Protein AF-A0AAE9F0Q2-F1 (afdb_monomer_lite)

Sequence (161 aa):
MLSVFVLLLAGFAHGASVNAKLAKCGYFNIRNDIQCGQDIINFSLKGVSIFWKNPAEIQKFQQACDNLQSCYASLACRDEDWHINQVTQNIQAYCNSMVYLTTDFSGCMQKLNSRNSQCWMNYVPVNGDFCSNVFGYNYCVRSEIIGVCGQQEWIGFRDVS

Secondary structure (DSSP, 8-state):
--SSSSTTGGGHHHHHHHHHHHHHH-S--HHHHHHHHHHHHHHHHHHHH--TT-HHHHHHHHHHHHHHHHHHHHHTT-TT-HHHHHHHHHHHHHHHHHHHHHTTTHHHHHHHHHHT-HHHHH-----SS-GGGTTSGGGHHHHHHHHHT-HHHHHHHHHH-

Organism: Caenorhabditis briggsae (NCBI:txid6238)

Radius of gyration: 23.09 Å; chains: 1; bounding box: 46×46×70 Å

InterPro domains:
  IPR002542 T20D4.11-like domain [PF01579] (31-159)
  IPR016638 Uncharacterised protein family UPF0376 [PIRSF015697] (4-159)

Foldseek 3Di:
DPPPVVVVVVVVVVVVVVVVLCVQQPPDDVVLQVVLVVLLVVLVVLVVVAPLLDLVSLVVSLVSLVVSVVSVSNCVSVVVPPVSVVSVVVSNLLSVLSVCCNPVLVVLSVQLVVVVDPFSVVDDQDDDDCPPQNCHDPNVNLVSSCVRPRDVSSVSNVVSD

Structure (mmCIF, N/CA/C/O backbone):
data_AF-A0AAE9F0Q2-F1
#
_entry.id   AF-A0AAE9F0Q2-F1
#
loop_
_atom_site.group_PDB
_atom_site.id
_atom_site.type_symbol
_atom_site.label_atom_id
_atom_site.label_alt_id
_atom_site.label_comp_id
_atom_site.label_asym_id
_atom_site.label_entity_id
_atom_site.label_seq_id
_atom_site.pdbx_PDB_ins_code
_atom_site.Cartn_x
_atom_site.Cartn_y
_atom_site.Cartn_z
_atom_site.occupancy
_atom_site.B_iso_or_equiv
_atom_site.auth_seq_id
_atom_site.auth_comp_id
_atom_site.auth_asym_id
_atom_site.auth_atom_id
_atom_site.pdbx_PDB_model_num
ATOM 1 N N . MET A 1 1 ? 29.988 -34.650 -49.694 1.00 42.59 1 MET A N 1
ATOM 2 C CA . MET A 1 1 ? 29.730 -33.198 -49.579 1.00 42.59 1 MET A CA 1
ATOM 3 C C . MET A 1 1 ? 28.284 -32.962 -49.140 1.00 42.59 1 MET A C 1
ATOM 5 O O . MET A 1 1 ? 27.447 -32.685 -49.980 1.00 42.59 1 MET A O 1
ATOM 9 N N . LEU A 1 2 ? 27.961 -33.144 -47.853 1.00 37.34 2 LEU A N 1
ATOM 10 C CA . LEU A 1 2 ? 26.600 -32.902 -47.326 1.00 37.34 2 LEU A CA 1
ATOM 11 C C . LEU A 1 2 ? 26.577 -32.496 -45.834 1.00 37.34 2 LEU A C 1
ATOM 13 O O . LEU A 1 2 ? 25.516 -32.455 -45.228 1.00 37.34 2 LEU A O 1
ATOM 17 N N . SER A 1 3 ? 27.728 -32.153 -45.239 1.00 46.28 3 SER A N 1
ATOM 18 C CA . SER A 1 3 ? 27.839 -31.872 -43.792 1.00 46.28 3 SER A CA 1
ATOM 19 C C . SER A 1 3 ? 28.112 -30.407 -43.437 1.00 46.28 3 SER A C 1
ATOM 21 O O . SER A 1 3 ? 28.246 -30.091 -42.263 1.00 46.28 3 SER A O 1
ATOM 23 N N . VAL A 1 4 ? 28.177 -29.497 -44.417 1.00 43.25 4 VAL A N 1
ATOM 24 C CA . VAL A 1 4 ? 28.469 -28.067 -44.162 1.00 43.25 4 VAL A CA 1
ATOM 25 C C . VAL A 1 4 ? 27.196 -27.206 -44.118 1.00 43.25 4 VAL A C 1
ATOM 27 O O . VAL A 1 4 ? 27.189 -26.149 -43.499 1.00 43.25 4 VAL A O 1
ATOM 30 N N . PHE A 1 5 ? 26.075 -27.675 -44.677 1.00 41.78 5 PHE A N 1
ATOM 31 C CA . PHE A 1 5 ? 24.824 -26.901 -44.716 1.00 41.78 5 PHE A CA 1
ATOM 32 C C . PHE A 1 5 ? 23.982 -26.969 -43.431 1.00 41.78 5 PHE A C 1
ATOM 34 O O . PHE A 1 5 ? 23.130 -26.111 -43.223 1.00 41.78 5 PHE A O 1
ATOM 41 N N . VAL A 1 6 ? 24.228 -27.935 -42.538 1.00 44.41 6 VAL A N 1
ATOM 42 C CA . VAL A 1 6 ? 23.425 -28.104 -41.309 1.00 44.41 6 VAL A CA 1
ATOM 43 C C . VAL A 1 6 ? 23.826 -27.106 -40.209 1.00 44.41 6 VAL A C 1
ATOM 45 O O . VAL A 1 6 ? 22.991 -26.708 -39.403 1.00 44.41 6 VAL A O 1
ATOM 48 N N . LEU A 1 7 ? 25.069 -26.612 -40.211 1.00 40.53 7 LEU A N 1
ATOM 49 C CA . LEU A 1 7 ? 25.566 -25.675 -39.190 1.00 40.53 7 LEU A CA 1
ATOM 50 C C . LEU A 1 7 ? 25.140 -24.213 -39.414 1.00 40.53 7 LEU A C 1
ATOM 52 O O . LEU A 1 7 ? 25.217 -23.410 -38.489 1.00 40.53 7 LEU A O 1
ATOM 56 N N . LEU A 1 8 ? 24.636 -23.864 -40.601 1.00 37.44 8 LEU A N 1
ATOM 57 C CA . LEU A 1 8 ? 24.146 -22.511 -40.896 1.00 37.44 8 LEU A CA 1
ATOM 58 C C . LEU A 1 8 ? 22.734 -22.246 -40.351 1.00 37.44 8 LEU A C 1
ATOM 60 O O . LEU A 1 8 ? 22.358 -21.090 -40.180 1.00 37.44 8 LEU A O 1
ATOM 64 N N . LEU A 1 9 ? 21.960 -23.283 -40.019 1.00 45.38 9 LEU A N 1
ATOM 65 C CA . LEU A 1 9 ? 20.582 -23.114 -39.543 1.00 45.38 9 LEU A CA 1
ATOM 66 C C . LEU A 1 9 ? 20.476 -22.785 -38.043 1.00 45.38 9 LEU A C 1
ATOM 68 O O . LEU A 1 9 ? 19.448 -22.276 -37.606 1.00 45.38 9 LEU A O 1
ATOM 72 N N . ALA A 1 10 ? 21.544 -22.978 -37.261 1.00 43.88 10 ALA A N 1
ATOM 73 C CA . ALA A 1 10 ? 21.561 -22.635 -35.834 1.00 43.88 10 ALA A CA 1
ATOM 74 C C . ALA A 1 10 ? 21.729 -21.121 -35.561 1.00 43.88 10 ALA A C 1
ATOM 76 O O . ALA A 1 10 ? 21.455 -20.656 -34.453 1.00 43.88 10 ALA A O 1
ATOM 77 N N . GLY A 1 11 ? 22.141 -20.334 -36.565 1.00 45.28 11 GLY A N 1
ATOM 78 C CA . GLY A 1 11 ? 22.326 -18.881 -36.443 1.00 45.28 11 GLY A CA 1
ATOM 79 C C . GLY A 1 11 ? 21.038 -18.053 -36.566 1.00 45.28 11 GLY A C 1
ATOM 80 O O . GLY A 1 11 ? 20.991 -16.916 -36.103 1.00 45.28 11 GLY A O 1
ATOM 81 N N . PHE A 1 12 ? 19.971 -18.608 -37.149 1.00 45.88 12 PHE A N 1
ATOM 82 C CA . PHE A 1 12 ? 18.749 -17.846 -37.447 1.00 45.88 12 PHE A CA 1
ATOM 83 C C . PHE A 1 12 ? 17.776 -17.733 -36.270 1.00 45.88 12 PHE A C 1
ATOM 85 O O . PHE A 1 12 ? 17.003 -16.778 -36.213 1.00 45.88 12 PHE A O 1
ATOM 92 N N . ALA A 1 13 ? 17.844 -18.648 -35.299 1.00 46.12 13 ALA A N 1
ATOM 93 C CA . ALA A 1 13 ? 16.989 -18.581 -34.113 1.00 46.12 13 ALA A CA 1
ATOM 94 C C . ALA A 1 13 ? 17.303 -17.347 -33.241 1.00 46.12 13 ALA A C 1
ATOM 96 O O . ALA A 1 13 ? 16.389 -16.712 -32.723 1.00 46.12 13 ALA A O 1
ATOM 97 N N . HIS A 1 14 ? 18.581 -16.958 -33.149 1.00 47.31 14 HIS A N 1
ATOM 98 C CA . HIS A 1 14 ? 19.020 -15.771 -32.402 1.00 47.31 14 HIS A CA 1
ATOM 99 C C . HIS A 1 14 ? 18.784 -14.458 -33.169 1.00 47.31 14 HIS A C 1
ATOM 101 O O . HIS A 1 14 ? 18.543 -13.422 -32.560 1.00 47.31 14 HIS A O 1
ATOM 107 N N . GLY A 1 15 ? 18.820 -14.478 -34.507 1.00 49.00 15 GLY A N 1
ATOM 108 C CA . GLY A 1 15 ? 18.540 -13.290 -35.323 1.00 49.00 15 GLY A CA 1
ATOM 109 C C . GLY A 1 15 ? 17.059 -12.894 -35.328 1.00 49.00 15 GLY A C 1
ATOM 110 O O . GLY A 1 15 ? 16.733 -11.708 -35.293 1.00 49.00 15 GLY A O 1
ATOM 111 N N . ALA A 1 16 ? 16.153 -13.876 -35.327 1.00 54.38 16 ALA A N 1
ATOM 112 C CA . ALA A 1 16 ? 14.710 -13.634 -35.316 1.00 54.38 16 ALA A CA 1
ATOM 113 C C . ALA A 1 16 ? 14.213 -13.054 -33.978 1.00 54.38 16 ALA A C 1
ATOM 115 O O . ALA A 1 16 ? 13.384 -12.142 -33.976 1.00 54.38 16 ALA A O 1
ATOM 116 N N . SER A 1 17 ? 14.744 -13.534 -32.847 1.00 59.03 17 SER A N 1
ATOM 117 C CA . SER A 1 17 ? 14.375 -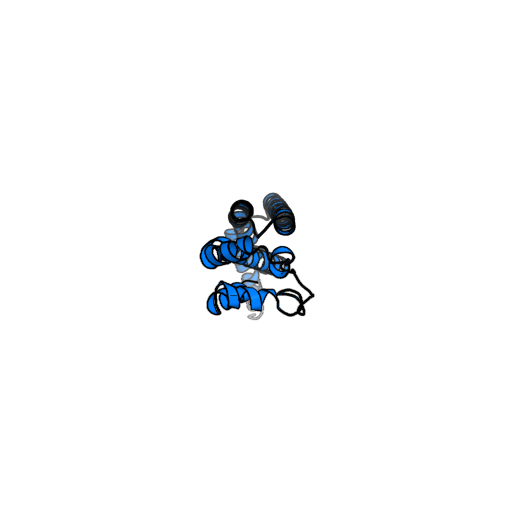13.041 -31.512 1.00 59.03 17 SER A CA 1
ATOM 118 C C . SER A 1 17 ? 14.864 -11.611 -31.262 1.00 59.03 17 SER A C 1
ATOM 120 O O . SER A 1 17 ? 14.111 -10.784 -30.744 1.00 59.03 17 SER A O 1
ATOM 122 N N . VAL A 1 18 ? 16.081 -11.279 -31.704 1.00 60.47 18 VAL A N 1
ATOM 123 C CA . VAL A 1 18 ? 16.632 -9.917 -31.620 1.00 60.47 18 VAL A CA 1
ATOM 124 C C . VAL A 1 18 ? 15.830 -8.939 -32.484 1.00 60.47 18 VAL A C 1
ATOM 126 O O . VAL A 1 18 ? 15.491 -7.856 -32.010 1.00 60.47 18 VAL A O 1
ATOM 129 N N . ASN A 1 19 ? 15.447 -9.321 -33.709 1.00 61.25 19 ASN A N 1
ATOM 130 C CA . ASN A 1 19 ? 14.619 -8.475 -34.578 1.00 61.25 19 ASN A CA 1
ATOM 131 C C . ASN A 1 19 ? 13.208 -8.243 -34.020 1.00 61.25 19 ASN A C 1
ATOM 133 O O . ASN A 1 19 ? 12.687 -7.137 -34.137 1.00 61.25 19 ASN A O 1
ATOM 137 N N . ALA A 1 20 ? 12.593 -9.246 -33.386 1.00 66.88 20 ALA A N 1
ATOM 138 C CA . ALA A 1 20 ? 11.281 -9.094 -32.757 1.00 66.88 20 ALA A CA 1
ATOM 139 C C . ALA A 1 20 ? 11.330 -8.167 -31.528 1.00 66.88 20 ALA A C 1
ATOM 141 O O . ALA A 1 20 ? 10.465 -7.302 -31.373 1.00 66.88 20 ALA A O 1
ATOM 142 N N . LYS A 1 21 ? 12.364 -8.296 -30.682 1.00 65.81 21 LYS A N 1
ATOM 143 C CA . LYS A 1 21 ? 12.568 -7.415 -29.519 1.00 65.81 21 LYS A CA 1
ATOM 144 C C . LYS A 1 21 ? 12.876 -5.986 -29.968 1.00 65.81 21 LYS A C 1
ATOM 146 O O . LYS A 1 21 ? 12.265 -5.060 -29.456 1.00 65.81 21 LYS A O 1
ATOM 151 N N . LEU A 1 22 ? 13.721 -5.796 -30.985 1.00 65.38 22 LEU A N 1
ATOM 152 C CA . LEU A 1 22 ? 14.005 -4.479 -31.569 1.00 65.38 22 LEU A CA 1
ATOM 153 C C . LEU A 1 22 ? 12.762 -3.842 -32.218 1.00 65.38 22 LEU A C 1
ATOM 155 O O . LEU A 1 22 ? 12.535 -2.648 -32.049 1.00 65.38 22 LEU A O 1
ATOM 159 N N . ALA A 1 23 ? 11.929 -4.623 -32.911 1.00 68.62 23 ALA A N 1
ATOM 160 C CA . ALA A 1 23 ? 10.683 -4.135 -33.505 1.00 68.62 23 ALA A CA 1
ATOM 161 C C . ALA A 1 23 ? 9.641 -3.718 -32.451 1.00 68.62 23 ALA A C 1
ATOM 163 O O . ALA A 1 23 ? 8.918 -2.748 -32.660 1.00 68.62 23 ALA A O 1
ATOM 164 N N . LYS A 1 24 ? 9.576 -4.426 -31.313 1.00 66.50 24 LYS A N 1
ATOM 165 C CA . LYS A 1 24 ? 8.667 -4.112 -30.197 1.00 66.50 24 LYS A CA 1
ATOM 166 C C . LYS A 1 24 ? 9.182 -2.967 -29.316 1.00 66.50 24 LYS A C 1
ATOM 168 O O . LYS A 1 24 ? 8.389 -2.171 -28.829 1.00 66.50 24 LYS A O 1
ATOM 173 N N . CYS A 1 25 ? 10.493 -2.901 -29.101 1.00 69.69 25 CYS A N 1
ATOM 174 C CA . CYS A 1 25 ? 11.112 -2.069 -28.067 1.00 69.69 25 CYS A CA 1
ATOM 175 C C . CYS A 1 25 ? 11.887 -0.867 -28.603 1.00 69.69 25 CYS A C 1
ATOM 177 O O . CYS A 1 25 ? 12.289 -0.003 -27.825 1.00 69.69 25 CYS A O 1
ATOM 179 N N . GLY A 1 26 ? 12.108 -0.803 -29.917 1.00 65.81 26 GLY A N 1
ATOM 180 C CA . GLY A 1 26 ? 12.990 0.181 -30.526 1.00 65.81 26 GLY A CA 1
ATOM 181 C C . GLY A 1 26 ? 14.437 0.048 -30.044 1.00 65.81 26 GLY A C 1
ATOM 182 O O . GLY A 1 26 ? 14.821 -0.890 -29.340 1.00 65.81 26 GLY A O 1
ATOM 183 N N . TYR A 1 27 ? 15.267 1.011 -30.438 1.00 64.19 27 TYR A N 1
ATOM 184 C CA . TYR A 1 27 ? 16.598 1.145 -29.857 1.00 64.19 27 TYR A CA 1
ATOM 185 C C . TYR A 1 27 ? 16.492 1.531 -28.381 1.00 64.19 27 TYR A C 1
ATOM 187 O O . TYR A 1 27 ? 15.617 2.306 -27.996 1.00 64.19 27 TYR A O 1
ATOM 195 N N . PHE A 1 28 ? 17.422 1.014 -27.573 1.00 62.16 28 PHE A N 1
ATOM 196 C CA . PHE A 1 28 ? 17.568 1.363 -26.161 1.00 62.16 28 PHE A CA 1
ATOM 197 C C . PHE A 1 28 ? 17.507 2.887 -25.971 1.00 62.16 28 PHE A C 1
ATOM 199 O O . PHE A 1 28 ? 18.384 3.615 -26.440 1.00 62.16 28 PHE A O 1
ATOM 206 N N . ASN A 1 29 ? 16.466 3.370 -25.291 1.00 66.62 29 ASN A N 1
ATOM 207 C CA . ASN A 1 29 ? 16.280 4.788 -25.015 1.00 66.62 29 ASN A CA 1
ATOM 208 C C . ASN A 1 29 ? 16.639 5.076 -23.557 1.00 66.62 29 ASN A C 1
ATOM 210 O O . ASN A 1 29 ? 15.786 5.065 -22.672 1.00 66.62 29 ASN A O 1
ATOM 214 N N . ILE A 1 30 ? 17.917 5.384 -23.330 1.00 71.31 30 ILE A N 1
ATOM 215 C CA . ILE A 1 30 ? 18.457 5.653 -21.992 1.00 71.31 30 ILE A CA 1
ATOM 216 C C . ILE A 1 30 ? 17.717 6.781 -21.256 1.00 71.31 30 ILE A C 1
ATOM 218 O O . ILE A 1 30 ? 17.660 6.783 -20.032 1.00 71.31 30 ILE A O 1
ATOM 222 N N . ARG A 1 31 ? 17.125 7.739 -21.986 1.00 76.88 31 ARG A N 1
ATOM 223 C CA . ARG A 1 31 ? 16.400 8.869 -21.391 1.00 76.88 31 ARG A CA 1
ATOM 224 C C . ARG A 1 31 ? 15.104 8.410 -20.724 1.00 76.88 31 ARG A C 1
ATOM 226 O O . ARG A 1 31 ? 14.824 8.849 -19.614 1.00 76.88 31 ARG A O 1
ATOM 233 N N . ASN A 1 32 ? 14.337 7.542 -21.382 1.00 76.62 32 ASN A N 1
ATOM 234 C CA . ASN A 1 32 ? 13.073 7.041 -20.837 1.00 76.62 32 ASN A CA 1
ATOM 235 C C . ASN A 1 32 ? 13.314 6.151 -19.612 1.00 76.62 32 ASN A C 1
ATOM 237 O O . ASN A 1 32 ? 12.576 6.248 -18.636 1.00 76.62 32 ASN A O 1
ATOM 241 N N . ASP A 1 33 ? 14.375 5.343 -19.638 1.00 75.62 33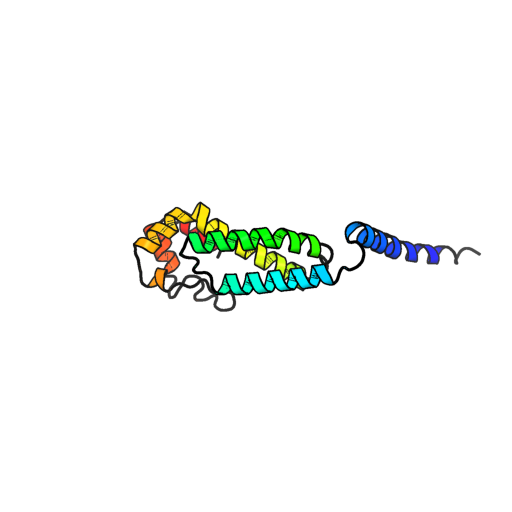 ASP A N 1
ATOM 242 C CA . ASP A 1 33 ? 14.764 4.496 -18.508 1.00 75.62 33 ASP A CA 1
ATOM 243 C C . ASP A 1 33 ? 15.194 5.335 -17.294 1.00 75.62 33 ASP A C 1
ATOM 245 O O . ASP A 1 33 ? 14.764 5.066 -16.173 1.00 75.62 33 ASP A O 1
ATOM 249 N N . ILE A 1 34 ? 15.988 6.395 -17.509 1.00 82.25 34 ILE A N 1
ATOM 250 C CA . ILE A 1 34 ? 16.380 7.331 -16.442 1.00 82.25 34 ILE A CA 1
ATOM 251 C C . ILE A 1 34 ? 15.151 8.036 -15.857 1.00 82.25 34 ILE A C 1
ATOM 253 O O . ILE A 1 34 ? 15.025 8.111 -14.635 1.00 82.25 34 ILE A O 1
ATOM 257 N N . GLN A 1 35 ? 14.243 8.527 -16.706 1.00 85.06 35 GLN A N 1
ATOM 258 C CA . GLN A 1 35 ? 13.022 9.196 -16.251 1.00 85.06 35 GLN A CA 1
ATOM 259 C C . GLN A 1 35 ? 12.149 8.250 -15.418 1.00 85.06 35 GLN A C 1
ATOM 261 O O . GLN A 1 35 ? 11.734 8.600 -14.319 1.00 85.06 35 GLN A O 1
ATOM 266 N N . CYS A 1 36 ? 11.945 7.022 -15.890 1.00 85.38 36 CYS A N 1
ATOM 267 C CA . CYS A 1 36 ? 11.177 6.003 -15.180 1.00 85.38 36 CYS A CA 1
ATOM 268 C C . CYS A 1 36 ? 11.819 5.640 -13.828 1.00 85.38 36 CYS A C 1
ATOM 270 O O . CYS A 1 36 ? 11.127 5.554 -12.814 1.00 85.38 36 CYS A O 1
ATOM 272 N N . GLY A 1 37 ? 13.152 5.537 -13.765 1.00 84.88 37 GLY A N 1
ATOM 273 C CA . GLY A 1 37 ? 13.871 5.385 -12.498 1.00 84.88 37 GLY A CA 1
ATOM 274 C C . GLY A 1 37 ? 13.632 6.550 -11.529 1.00 84.88 37 GLY A C 1
ATOM 275 O O . GLY A 1 37 ? 13.378 6.328 -10.345 1.00 84.88 37 GLY A O 1
ATOM 276 N N . GLN A 1 38 ? 13.656 7.793 -12.019 1.00 88.50 38 GLN A N 1
ATOM 277 C CA . GLN A 1 38 ? 13.338 8.976 -11.210 1.00 88.50 38 GLN A CA 1
ATOM 278 C C . GLN A 1 38 ? 11.885 8.971 -10.722 1.00 88.50 38 GLN A C 1
ATOM 280 O O . GLN A 1 38 ? 11.635 9.286 -9.558 1.00 88.50 38 GLN A O 1
ATOM 285 N N . ASP A 1 39 ? 10.936 8.579 -11.569 1.00 88.75 39 ASP A N 1
ATOM 286 C CA . ASP A 1 39 ? 9.519 8.506 -11.213 1.00 88.75 39 ASP A CA 1
ATOM 287 C C . ASP A 1 39 ? 9.270 7.446 -10.132 1.00 88.75 39 ASP A C 1
ATOM 289 O O . ASP A 1 39 ? 8.556 7.718 -9.165 1.00 88.75 39 ASP A O 1
ATOM 293 N N . ILE A 1 40 ? 9.931 6.286 -10.219 1.00 87.62 40 ILE A N 1
ATOM 294 C CA . ILE A 1 40 ? 9.894 5.239 -9.184 1.00 87.62 40 ILE A CA 1
ATOM 295 C C . ILE A 1 40 ? 10.489 5.737 -7.859 1.00 87.62 40 ILE A C 1
ATOM 297 O O . ILE A 1 40 ? 9.927 5.476 -6.791 1.00 87.62 40 ILE A O 1
ATOM 301 N N . ILE A 1 41 ? 11.603 6.475 -7.895 1.00 88.50 41 ILE A N 1
ATOM 302 C CA . ILE A 1 41 ? 12.203 7.063 -6.686 1.00 88.50 41 ILE A CA 1
ATOM 303 C C . ILE A 1 41 ? 11.239 8.075 -6.059 1.00 88.50 41 ILE A C 1
ATOM 305 O O . ILE A 1 41 ? 10.951 7.998 -4.864 1.00 88.50 41 ILE A O 1
ATOM 309 N N . ASN A 1 42 ? 10.689 8.988 -6.861 1.00 89.31 42 ASN A N 1
ATOM 310 C CA . ASN A 1 42 ? 9.729 9.993 -6.407 1.00 89.31 42 ASN A CA 1
ATOM 311 C C . ASN A 1 42 ? 8.469 9.351 -5.816 1.00 89.31 42 ASN A C 1
ATOM 313 O O . ASN A 1 42 ? 7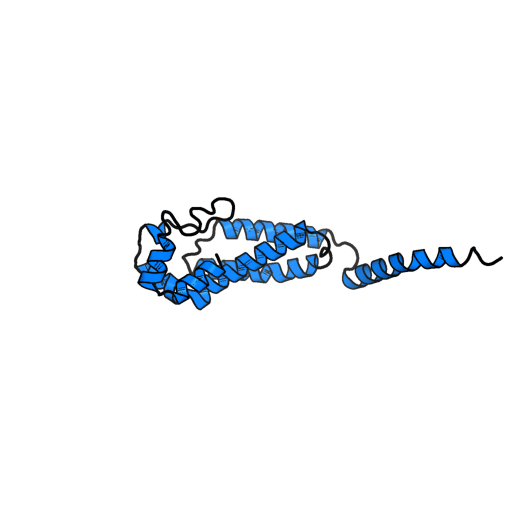.966 9.792 -4.782 1.00 89.31 42 ASN A O 1
ATOM 317 N N . PHE A 1 43 ? 7.973 8.294 -6.454 1.00 88.88 43 PHE A N 1
ATOM 318 C CA . PHE A 1 43 ? 6.870 7.490 -5.953 1.00 88.88 43 PHE A CA 1
ATOM 319 C C . PHE A 1 43 ? 7.196 6.860 -4.598 1.00 88.88 43 PHE A C 1
ATOM 321 O O . PHE A 1 43 ? 6.412 6.983 -3.660 1.00 88.88 43 PHE A O 1
ATOM 328 N N . SER A 1 44 ? 8.371 6.243 -4.470 1.00 86.19 44 SER A N 1
ATOM 329 C CA . SER A 1 44 ? 8.803 5.588 -3.233 1.00 86.19 44 SER A CA 1
ATOM 330 C C . SER A 1 44 ? 8.909 6.591 -2.080 1.00 86.19 44 SER A C 1
ATOM 332 O O . SER A 1 44 ? 8.429 6.324 -0.981 1.00 86.19 44 SER A O 1
ATOM 334 N N . LEU A 1 45 ? 9.448 7.788 -2.344 1.00 86.75 45 LEU A N 1
ATOM 335 C CA . LEU A 1 45 ? 9.506 8.887 -1.372 1.00 86.75 45 LEU A CA 1
ATOM 336 C C . LEU A 1 45 ? 8.110 9.373 -0.944 1.00 86.75 45 LEU A C 1
ATOM 338 O O . LEU A 1 45 ? 7.886 9.662 0.234 1.00 86.75 45 LEU A O 1
ATOM 342 N N . LYS A 1 46 ? 7.148 9.436 -1.873 1.00 85.25 46 LYS A N 1
ATOM 343 C CA . LYS A 1 46 ? 5.743 9.722 -1.540 1.00 85.25 46 LYS A CA 1
ATOM 344 C C . LYS A 1 46 ? 5.110 8.598 -0.716 1.00 85.25 46 LYS A C 1
ATOM 346 O O . LYS A 1 46 ? 4.415 8.888 0.248 1.00 85.25 46 LYS A O 1
ATOM 351 N N . GLY A 1 47 ? 5.381 7.336 -1.048 1.00 82.69 47 GLY A N 1
ATOM 352 C CA . GLY A 1 47 ? 4.841 6.173 -0.338 1.00 82.69 47 GLY A CA 1
ATOM 353 C C . GLY A 1 47 ? 5.287 6.097 1.123 1.00 82.69 47 GLY A C 1
ATOM 354 O O . GLY A 1 47 ? 4.484 5.797 1.997 1.00 82.69 47 GLY A O 1
ATOM 355 N N . VAL A 1 48 ? 6.539 6.448 1.434 1.00 78.25 48 VAL A N 1
ATOM 356 C CA . VAL A 1 48 ? 7.018 6.459 2.833 1.00 78.25 48 VAL A CA 1
ATOM 357 C C . VAL A 1 48 ? 6.509 7.652 3.648 1.00 78.25 48 VAL A C 1
ATOM 359 O O . VAL A 1 48 ? 6.522 7.602 4.875 1.00 78.25 48 VAL A O 1
ATOM 362 N N . SER A 1 49 ? 6.080 8.731 2.988 1.00 78.69 49 SER A N 1
ATOM 363 C CA . SER A 1 49 ? 5.618 9.965 3.642 1.00 78.69 49 SER A CA 1
ATOM 364 C C . SER A 1 49 ? 4.097 10.095 3.695 1.00 78.69 49 SER A C 1
ATOM 366 O O . SER A 1 49 ? 3.579 11.005 4.346 1.00 78.69 49 SER A O 1
ATOM 368 N N . ILE A 1 50 ? 3.369 9.194 3.036 1.00 82.38 50 ILE A N 1
ATOM 369 C CA . ILE A 1 50 ? 1.921 9.277 2.947 1.00 82.38 50 ILE A CA 1
ATOM 370 C C . ILE A 1 50 ? 1.255 9.000 4.293 1.00 82.38 50 ILE A C 1
ATOM 372 O O . ILE A 1 50 ? 1.472 7.976 4.945 1.00 82.38 50 ILE A O 1
ATOM 376 N N . PHE A 1 51 ? 0.340 9.885 4.679 1.00 84.12 51 PHE A N 1
ATOM 377 C CA . PHE A 1 51 ? -0.575 9.596 5.770 1.00 84.12 51 PHE A CA 1
ATOM 378 C C . PHE A 1 51 ? -1.760 8.776 5.244 1.00 84.12 51 PHE A C 1
ATOM 380 O O . PHE A 1 51 ? -2.826 9.310 4.945 1.00 84.12 51 PHE A O 1
ATOM 387 N N . TRP A 1 52 ? -1.569 7.458 5.142 1.00 82.94 52 TRP A N 1
ATOM 388 C CA . TRP A 1 52 ? -2.537 6.495 4.588 1.00 82.94 52 TRP A CA 1
ATOM 389 C C . TRP A 1 52 ? -3.876 6.405 5.347 1.00 82.94 52 TRP A C 1
ATOM 391 O O . TRP A 1 52 ? -4.785 5.701 4.935 1.00 82.94 52 TRP A O 1
ATOM 401 N N . LYS A 1 53 ? -4.042 7.113 6.467 1.00 86.62 53 LYS A N 1
ATOM 402 C CA . LYS A 1 53 ? -5.341 7.231 7.148 1.00 86.62 53 LYS A CA 1
ATOM 403 C C . LYS A 1 53 ? -6.141 8.454 6.710 1.00 86.62 53 LYS A C 1
ATOM 405 O O . LYS A 1 53 ? -7.288 8.605 7.125 1.00 86.62 53 LYS A O 1
ATOM 410 N N . ASN A 1 54 ? -5.564 9.330 5.887 1.00 85.56 54 ASN A N 1
ATOM 411 C CA . ASN A 1 54 ? -6.243 10.481 5.306 1.00 85.56 54 ASN A CA 1
ATOM 412 C C . ASN A 1 54 ? -6.595 10.203 3.835 1.00 85.56 54 ASN A C 1
ATOM 414 O O . ASN A 1 54 ? -5.694 10.145 2.994 1.00 85.56 54 ASN A O 1
ATOM 418 N N . PRO A 1 55 ? -7.894 10.104 3.498 1.00 80.88 55 PRO A N 1
ATOM 419 C CA . PRO A 1 55 ? -8.341 9.850 2.131 1.00 80.88 55 PRO A CA 1
ATOM 420 C C . PRO A 1 55 ? -7.798 10.845 1.095 1.00 80.88 55 PRO A C 1
ATOM 422 O O . PRO A 1 55 ? -7.489 10.446 -0.023 1.00 80.88 55 PRO A O 1
ATOM 425 N N . ALA A 1 56 ? -7.631 12.122 1.457 1.00 84.31 56 ALA A N 1
ATOM 426 C CA . ALA A 1 56 ? -7.124 13.141 0.537 1.00 84.31 56 ALA A CA 1
ATOM 427 C C . ALA A 1 56 ? -5.639 12.936 0.188 1.00 84.31 56 ALA A C 1
ATOM 429 O O . ALA A 1 56 ? -5.223 13.214 -0.935 1.00 84.31 56 ALA A O 1
ATOM 430 N N . GLU A 1 57 ? -4.836 12.433 1.130 1.00 86.56 57 GLU A N 1
ATOM 431 C CA . GLU A 1 57 ? -3.432 12.094 0.871 1.00 86.56 57 GLU A CA 1
ATOM 432 C C . GLU A 1 57 ? -3.323 10.828 0.013 1.00 86.56 57 GLU A C 1
ATOM 434 O O . GLU A 1 57 ? -2.539 10.798 -0.935 1.00 86.56 57 GLU A O 1
ATOM 439 N N . ILE A 1 58 ? -4.174 9.824 0.257 1.00 81.75 58 ILE A N 1
ATOM 440 C CA . ILE A 1 58 ? -4.209 8.616 -0.580 1.00 81.75 58 ILE A CA 1
ATOM 441 C C . ILE A 1 58 ? -4.684 8.910 -2.001 1.00 81.75 58 ILE A C 1
ATOM 443 O O . ILE A 1 58 ? -4.110 8.385 -2.951 1.00 81.75 58 ILE A O 1
ATOM 447 N N . GLN A 1 59 ? -5.644 9.812 -2.189 1.00 82.25 59 GLN A N 1
ATOM 448 C CA . GLN A 1 59 ? -6.067 10.217 -3.529 1.00 82.25 59 GLN A CA 1
ATOM 449 C C . GLN A 1 59 ? -4.916 10.844 -4.341 1.00 82.25 59 GLN A C 1
ATOM 451 O O . GLN A 1 59 ? -4.759 10.556 -5.527 1.00 82.25 59 GLN A O 1
ATOM 456 N N . LYS A 1 60 ? -4.065 11.670 -3.713 1.00 82.25 60 LYS A N 1
ATOM 457 C CA . LYS A 1 60 ? -2.858 12.217 -4.369 1.00 82.25 60 LYS A CA 1
ATOM 458 C C . LYS A 1 60 ? -1.856 11.120 -4.719 1.00 82.25 60 LYS A C 1
ATOM 460 O O . LYS A 1 60 ? -1.158 11.210 -5.728 1.00 82.25 60 LYS A O 1
ATOM 465 N N . PHE A 1 61 ? -1.760 10.102 -3.873 1.00 85.12 61 PHE A N 1
ATOM 466 C CA . PHE A 1 61 ? -0.885 8.964 -4.104 1.00 85.12 61 PHE A CA 1
ATOM 467 C C . PHE A 1 61 ? -1.383 8.060 -5.234 1.00 85.12 61 PHE A C 1
ATOM 469 O O . PHE A 1 61 ? -0.580 7.608 -6.044 1.00 85.12 61 PHE A O 1
ATOM 476 N N . GLN A 1 62 ? -2.698 7.891 -5.372 1.00 84.12 62 GLN A N 1
ATOM 477 C CA . GLN A 1 62 ? -3.301 7.176 -6.495 1.00 84.12 62 GLN A CA 1
ATOM 478 C C . GLN A 1 62 ? -2.911 7.800 -7.844 1.00 84.12 62 GLN A C 1
ATOM 480 O O . GLN A 1 62 ? -2.525 7.085 -8.759 1.00 84.12 62 GLN A O 1
ATOM 485 N N . GLN A 1 63 ? -2.869 9.131 -7.945 1.00 83.62 63 GLN A N 1
ATOM 486 C CA . GLN A 1 63 ? -2.360 9.789 -9.157 1.00 83.62 63 GLN A CA 1
ATOM 487 C C . GLN A 1 63 ? -0.890 9.440 -9.439 1.00 83.62 63 GLN A C 1
ATOM 489 O O . GLN A 1 63 ? -0.481 9.344 -10.592 1.00 83.62 63 GLN A O 1
ATOM 494 N N . ALA A 1 64 ? -0.071 9.248 -8.399 1.00 86.56 64 ALA A N 1
ATOM 495 C CA . ALA A 1 64 ? 1.307 8.799 -8.575 1.00 86.56 64 ALA A CA 1
ATOM 496 C C . ALA A 1 64 ? 1.376 7.349 -9.085 1.00 86.56 64 ALA A C 1
ATOM 498 O O . ALA A 1 64 ? 2.234 7.058 -9.914 1.00 86.56 64 ALA A O 1
ATOM 499 N N . CYS A 1 65 ? 0.459 6.477 -8.651 1.00 88.25 65 CYS A N 1
ATOM 500 C CA . CYS A 1 65 ? 0.289 5.134 -9.210 1.00 88.25 65 CYS A CA 1
ATOM 501 C C . CYS A 1 65 ? -0.076 5.172 -10.700 1.00 88.25 65 CYS A C 1
ATOM 503 O O . CYS A 1 65 ? 0.570 4.499 -11.501 1.00 88.25 65 CYS A O 1
ATOM 505 N N . ASP A 1 66 ? -1.046 6.004 -11.086 1.00 86.06 66 ASP A N 1
ATOM 506 C CA . ASP A 1 66 ? -1.477 6.133 -12.484 1.00 86.06 66 ASP A CA 1
ATOM 507 C C . ASP A 1 66 ? -0.339 6.657 -13.378 1.00 86.06 66 ASP A C 1
ATOM 509 O O . ASP A 1 66 ? -0.106 6.158 -14.480 1.00 86.06 66 ASP A O 1
ATOM 513 N N . ASN A 1 67 ? 0.446 7.614 -12.874 1.00 82.88 67 ASN A N 1
ATOM 514 C CA . ASN A 1 67 ? 1.579 8.185 -13.606 1.00 82.88 67 ASN A CA 1
ATOM 515 C C . ASN A 1 67 ? 2.689 7.154 -13.896 1.00 82.88 67 ASN A C 1
ATOM 517 O O . ASN A 1 67 ? 3.363 7.252 -14.927 1.00 82.88 67 ASN A O 1
ATOM 521 N N . LEU A 1 68 ? 2.849 6.133 -13.044 1.00 86.56 68 LEU A N 1
ATOM 522 C CA . LEU A 1 68 ? 3.821 5.055 -13.257 1.00 86.56 68 LEU A CA 1
ATOM 523 C C . LEU A 1 68 ? 3.414 4.073 -14.360 1.00 86.56 68 LEU A C 1
ATOM 525 O O . LEU A 1 68 ? 4.264 3.328 -14.846 1.00 86.56 68 LEU A O 1
ATOM 529 N N . GLN A 1 69 ? 2.162 4.092 -14.824 1.00 79.12 69 GLN A N 1
ATOM 530 C CA . GLN A 1 69 ? 1.707 3.203 -15.894 1.00 79.12 69 GLN A CA 1
ATOM 531 C C . GLN A 1 69 ? 2.529 3.378 -17.182 1.00 79.12 69 GLN A C 1
ATOM 533 O O . GLN A 1 69 ? 2.866 2.397 -17.849 1.00 79.12 69 GLN A O 1
ATOM 538 N N . SER A 1 70 ? 2.908 4.618 -17.506 1.00 75.50 70 SER A N 1
ATOM 539 C CA . SER A 1 70 ? 3.760 4.917 -18.665 1.00 75.50 70 SER A CA 1
ATOM 540 C C . SER A 1 70 ? 5.197 4.398 -18.498 1.00 75.50 70 SER A C 1
ATOM 542 O O . SER A 1 70 ? 5.792 3.912 -19.460 1.00 75.50 70 SER A O 1
ATOM 544 N N . CYS A 1 71 ? 5.715 4.416 -17.267 1.00 80.31 71 CYS A N 1
ATOM 545 C CA . CYS A 1 71 ? 7.008 3.852 -16.878 1.00 80.31 71 CYS A CA 1
ATOM 546 C C . CYS A 1 71 ? 6.997 2.313 -16.952 1.00 80.31 71 CYS A C 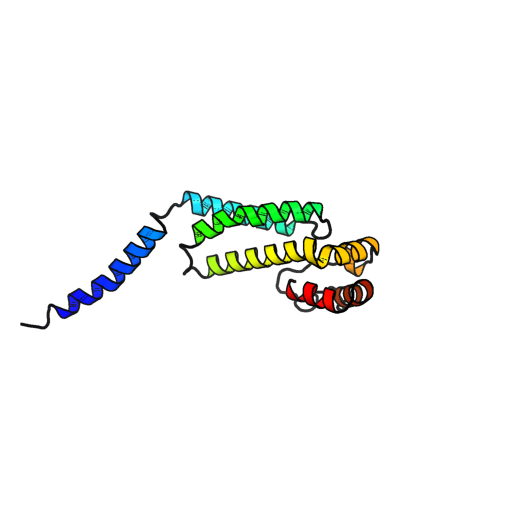1
ATOM 548 O O . CYS A 1 71 ? 7.914 1.715 -17.505 1.00 80.31 71 CYS A O 1
ATOM 550 N N . TYR A 1 72 ? 5.924 1.633 -16.541 1.00 75.88 72 TYR A N 1
ATOM 551 C CA . TYR A 1 72 ? 5.827 0.177 -16.741 1.00 75.88 72 TYR A CA 1
ATOM 552 C C . TYR A 1 72 ? 5.772 -0.219 -18.213 1.00 75.88 72 TYR A C 1
ATOM 554 O O . TYR A 1 72 ? 6.382 -1.211 -18.610 1.00 75.88 72 TYR A O 1
ATOM 562 N N . ALA A 1 73 ? 5.078 0.567 -19.038 1.00 74.50 73 ALA A N 1
ATOM 563 C CA . ALA A 1 73 ? 5.025 0.323 -20.473 1.00 74.50 73 ALA A CA 1
ATOM 564 C C . ALA A 1 73 ? 6.411 0.456 -21.130 1.00 74.50 73 ALA A C 1
ATOM 566 O O . ALA A 1 73 ? 6.741 -0.352 -21.998 1.00 74.50 73 ALA A O 1
ATOM 567 N N . SER A 1 74 ? 7.244 1.416 -20.703 1.00 71.00 74 SER A N 1
ATOM 568 C CA . SER A 1 74 ? 8.625 1.531 -21.197 1.00 71.00 74 SER A CA 1
ATOM 569 C C . SER A 1 74 ? 9.535 0.408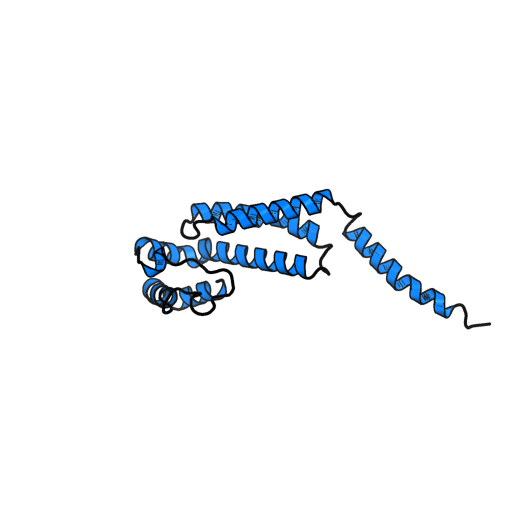 -20.682 1.00 71.00 74 SER A C 1
ATOM 571 O O . SER A 1 74 ? 10.426 -0.037 -21.407 1.00 71.00 74 SER A O 1
ATOM 573 N N . LEU A 1 75 ? 9.277 -0.108 -19.476 1.00 72.75 75 LEU A N 1
ATOM 574 C CA . LEU A 1 75 ? 10.011 -1.230 -18.881 1.00 72.75 75 LEU A CA 1
ATOM 575 C C . LEU A 1 75 ? 9.579 -2.613 -19.388 1.00 72.75 75 LEU A C 1
ATOM 577 O O . LEU A 1 75 ? 10.310 -3.575 -19.175 1.00 72.75 75 LEU A O 1
ATOM 581 N N . ALA A 1 76 ? 8.467 -2.741 -20.118 1.00 67.50 76 ALA A N 1
ATOM 582 C CA . ALA A 1 76 ? 7.981 -4.017 -20.669 1.00 67.50 76 ALA A CA 1
ATOM 583 C C . ALA A 1 76 ? 8.978 -4.723 -21.619 1.00 67.50 76 ALA A C 1
ATOM 585 O O . ALA A 1 76 ? 8.777 -5.869 -22.008 1.00 67.50 76 ALA A O 1
ATOM 586 N N . CYS A 1 77 ? 10.051 -4.034 -22.006 1.00 72.50 77 CYS A N 1
ATOM 587 C CA . CYS A 1 77 ? 11.170 -4.542 -22.799 1.00 72.50 77 CYS A CA 1
ATOM 588 C C . CYS A 1 77 ? 12.338 -5.101 -21.965 1.00 72.50 77 CYS A C 1
ATOM 590 O O . CYS A 1 77 ? 13.353 -5.540 -22.518 1.00 72.50 77 CYS A O 1
ATOM 592 N N . ARG A 1 78 ? 12.199 -5.051 -20.638 1.00 71.75 78 ARG A N 1
ATOM 593 C CA . ARG A 1 78 ? 13.101 -5.575 -19.603 1.00 71.75 78 ARG A CA 1
ATOM 594 C C . ARG A 1 78 ? 12.416 -6.703 -18.819 1.00 71.75 78 ARG A C 1
ATOM 596 O O . ARG A 1 78 ? 12.799 -6.978 -17.695 1.00 71.75 78 ARG A O 1
ATOM 603 N N . ASP A 1 79 ? 11.417 -7.354 -19.407 1.00 71.81 79 ASP A N 1
ATOM 604 C CA . ASP A 1 79 ? 10.614 -8.429 -18.808 1.00 71.81 79 ASP A CA 1
ATOM 605 C C . ASP A 1 79 ? 11.410 -9.700 -18.454 1.00 71.81 79 ASP A C 1
ATOM 607 O O . ASP A 1 79 ? 10.919 -10.563 -17.734 1.00 71.81 79 ASP A O 1
ATOM 611 N N . GLU A 1 80 ? 12.652 -9.815 -18.916 1.00 76.75 80 GLU A N 1
ATOM 612 C CA . GLU A 1 80 ? 13.601 -10.858 -18.502 1.00 76.75 80 GLU A CA 1
ATOM 613 C C . GLU A 1 80 ? 14.458 -10.438 -17.289 1.00 76.75 80 GLU A C 1
ATOM 615 O O . GLU A 1 80 ? 15.112 -11.280 -16.673 1.00 76.75 80 GLU A O 1
ATOM 620 N N . ASP A 1 81 ? 14.467 -9.150 -16.928 1.00 82.38 81 ASP A N 1
ATOM 621 C CA . ASP A 1 81 ? 15.178 -8.634 -15.760 1.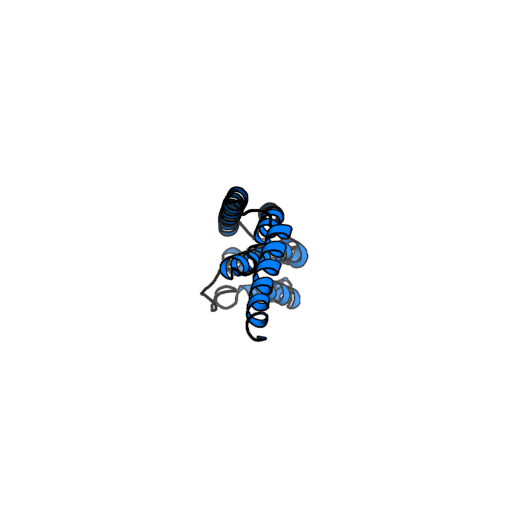00 82.38 81 ASP A CA 1
ATOM 622 C C . ASP A 1 81 ? 14.320 -8.831 -14.506 1.00 82.38 81 ASP A C 1
ATOM 624 O O . ASP A 1 81 ? 13.331 -8.132 -14.256 1.00 82.38 81 ASP A O 1
ATOM 628 N N . TRP A 1 82 ? 14.711 -9.814 -13.697 1.00 83.56 82 TRP A N 1
ATOM 629 C CA . TRP A 1 82 ? 13.983 -10.178 -12.489 1.00 83.56 82 TRP A CA 1
ATOM 630 C C . TRP A 1 82 ? 13.884 -9.025 -11.479 1.00 83.56 82 TRP A C 1
ATOM 632 O O . TRP A 1 82 ? 12.869 -8.923 -10.792 1.00 83.56 82 TRP A O 1
ATOM 642 N N . HIS A 1 83 ? 14.884 -8.136 -11.404 1.00 82.75 83 HIS A N 1
ATOM 643 C CA . HIS A 1 83 ? 14.847 -6.993 -10.492 1.00 82.75 83 HIS A CA 1
ATOM 644 C C . HIS A 1 83 ? 13.777 -5.993 -10.930 1.00 82.75 83 HIS A C 1
ATOM 646 O O . HIS A 1 83 ? 12.990 -5.525 -10.106 1.00 82.75 83 HIS A O 1
ATOM 652 N N . ILE A 1 84 ? 13.718 -5.691 -12.230 1.00 81.50 84 ILE A N 1
ATOM 653 C CA . ILE A 1 84 ? 12.724 -4.772 -12.797 1.00 81.50 84 ILE A CA 1
ATOM 654 C C . ILE A 1 84 ? 11.309 -5.332 -12.645 1.00 81.50 84 ILE A C 1
ATOM 656 O O . ILE A 1 84 ? 10.396 -4.605 -12.239 1.00 81.50 84 ILE A O 1
ATOM 660 N N . ASN A 1 85 ? 11.131 -6.628 -12.902 1.00 82.62 85 ASN A N 1
ATOM 661 C CA . ASN A 1 85 ? 9.851 -7.299 -12.699 1.00 82.62 85 ASN A CA 1
ATOM 662 C C . ASN A 1 85 ? 9.406 -7.249 -11.237 1.00 82.62 85 ASN A C 1
ATOM 664 O O . ASN A 1 85 ? 8.264 -6.882 -10.963 1.00 82.62 85 ASN A O 1
ATOM 668 N N . GLN A 1 86 ? 10.303 -7.567 -10.299 1.00 85.56 86 GLN A N 1
ATOM 669 C CA . GLN A 1 86 ? 9.992 -7.555 -8.871 1.00 85.56 86 GLN A CA 1
ATOM 670 C C . GLN A 1 86 ? 9.594 -6.155 -8.394 1.00 85.56 86 GLN A C 1
ATOM 672 O O . GLN A 1 86 ? 8.589 -6.004 -7.702 1.00 85.56 86 GLN A O 1
ATOM 677 N N . VAL A 1 87 ? 10.349 -5.120 -8.777 1.00 84.56 87 VAL A N 1
ATOM 678 C CA . VAL A 1 87 ? 10.033 -3.729 -8.415 1.00 84.56 87 VAL A CA 1
ATOM 679 C C . VAL A 1 87 ? 8.676 -3.322 -8.985 1.00 84.56 87 VAL A C 1
ATOM 681 O O . VAL A 1 87 ? 7.851 -2.767 -8.264 1.00 84.56 87 VAL A O 1
ATOM 684 N N . THR A 1 88 ? 8.411 -3.648 -10.250 1.00 82.69 88 THR A N 1
ATOM 685 C CA . THR A 1 88 ? 7.136 -3.328 -10.905 1.00 82.69 88 THR A CA 1
ATOM 686 C C . THR A 1 88 ? 5.956 -4.004 -10.205 1.00 82.69 88 THR A C 1
ATOM 688 O O . THR A 1 88 ? 4.971 -3.337 -9.893 1.00 82.69 88 THR A O 1
ATOM 691 N N . GLN A 1 89 ? 6.066 -5.299 -9.891 1.00 84.88 89 GLN A N 1
ATOM 692 C CA . GLN A 1 89 ? 5.025 -6.052 -9.185 1.00 84.88 89 GLN A CA 1
ATOM 693 C C . GLN A 1 89 ? 4.786 -5.517 -7.772 1.00 84.88 89 GLN A C 1
ATOM 695 O O . GLN A 1 89 ? 3.637 -5.330 -7.378 1.00 84.88 89 GLN A O 1
ATOM 700 N N . ASN A 1 90 ? 5.853 -5.216 -7.027 1.00 86.00 90 ASN A N 1
ATOM 701 C CA . ASN A 1 90 ? 5.743 -4.673 -5.674 1.00 86.00 90 ASN A CA 1
ATOM 702 C C . ASN A 1 90 ? 5.042 -3.312 -5.671 1.00 86.00 90 ASN A C 1
ATOM 704 O O . ASN A 1 90 ? 4.188 -3.057 -4.822 1.00 86.00 90 ASN A O 1
ATOM 708 N N . ILE A 1 91 ? 5.372 -2.440 -6.628 1.00 87.12 91 ILE A N 1
ATOM 709 C CA . ILE A 1 91 ? 4.716 -1.138 -6.719 1.00 87.12 91 ILE A CA 1
ATOM 710 C C . ILE A 1 91 ? 3.245 -1.293 -7.124 1.00 87.12 91 ILE A C 1
ATOM 712 O O . ILE A 1 91 ? 2.385 -0.659 -6.517 1.00 87.12 91 ILE A O 1
ATOM 716 N N . GLN A 1 92 ? 2.936 -2.148 -8.103 1.00 85.81 92 GLN A N 1
ATOM 717 C CA . GLN A 1 92 ? 1.549 -2.422 -8.491 1.00 85.81 92 GLN A CA 1
ATOM 718 C C . GLN A 1 92 ? 0.730 -2.971 -7.319 1.00 85.81 92 GLN A C 1
ATOM 720 O O . GLN A 1 92 ? -0.382 -2.503 -7.084 1.00 85.81 92 GLN A O 1
ATOM 725 N N . ALA A 1 93 ? 1.287 -3.914 -6.555 1.00 87.56 93 ALA A N 1
ATOM 726 C CA . ALA A 1 93 ? 0.653 -4.444 -5.354 1.00 87.56 93 ALA A CA 1
ATOM 727 C C . ALA A 1 93 ? 0.366 -3.323 -4.345 1.00 87.56 93 ALA A C 1
ATOM 729 O O . ALA A 1 93 ? -0.778 -3.160 -3.934 1.00 87.56 93 ALA A O 1
ATOM 730 N N . TYR A 1 94 ? 1.360 -2.483 -4.042 1.00 86.94 94 TYR A N 1
ATOM 731 C CA . TYR A 1 94 ? 1.196 -1.353 -3.126 1.00 86.94 94 TYR A CA 1
ATOM 732 C C . TYR A 1 94 ? 0.124 -0.352 -3.590 1.00 86.94 94 TYR A C 1
ATOM 734 O O . TYR A 1 94 ? -0.693 0.112 -2.793 1.00 86.94 94 TYR A O 1
ATOM 742 N N . CYS A 1 95 ? 0.086 -0.046 -4.887 1.00 88.19 95 CYS A N 1
ATOM 743 C CA . CYS A 1 95 ? -0.946 0.797 -5.482 1.00 88.19 95 CYS A CA 1
ATOM 744 C C . CYS A 1 95 ? -2.348 0.202 -5.324 1.00 88.19 95 CYS A C 1
ATOM 746 O O . CYS A 1 95 ? -3.269 0.910 -4.917 1.00 88.19 95 CYS A O 1
ATOM 748 N N . ASN A 1 96 ? -2.504 -1.098 -5.578 1.00 88.06 96 ASN A N 1
ATOM 749 C CA . ASN A 1 96 ? -3.780 -1.791 -5.415 1.00 88.06 96 ASN A CA 1
ATOM 750 C C . ASN A 1 96 ? -4.243 -1.789 -3.951 1.00 88.06 96 ASN A C 1
ATOM 752 O O . ASN A 1 96 ? -5.417 -1.529 -3.685 1.00 88.06 96 ASN A O 1
ATOM 756 N N . SER A 1 97 ? -3.326 -1.990 -3.000 1.00 87.88 97 SER A N 1
ATOM 757 C CA . SER A 1 97 ? -3.620 -1.883 -1.567 1.00 87.88 97 SER A CA 1
ATOM 758 C C . SER A 1 97 ? -4.136 -0.493 -1.201 1.00 87.88 97 SER A C 1
ATOM 760 O O . SER A 1 97 ? -5.151 -0.365 -0.519 1.00 87.88 97 SER A O 1
ATOM 762 N N . MET A 1 98 ? -3.492 0.565 -1.699 1.00 85.25 98 MET A N 1
ATOM 763 C CA . MET A 1 98 ? -3.925 1.942 -1.445 1.00 85.25 98 MET A CA 1
ATOM 764 C C . MET A 1 98 ? -5.303 2.255 -2.037 1.00 85.25 98 MET A C 1
ATOM 766 O O . MET A 1 98 ? -6.091 2.952 -1.397 1.00 85.25 98 MET A O 1
ATOM 770 N N . VAL A 1 99 ? -5.620 1.722 -3.221 1.00 86.44 99 VAL A N 1
ATOM 771 C CA . VAL A 1 99 ? -6.955 1.849 -3.828 1.00 86.44 99 VAL A CA 1
ATOM 772 C C . VAL A 1 99 ? -8.009 1.148 -2.975 1.00 86.44 99 VAL A C 1
ATOM 774 O O . VAL A 1 99 ? -9.034 1.753 -2.665 1.00 86.44 99 VAL A O 1
ATOM 777 N N . TYR A 1 100 ? -7.758 -0.085 -2.533 1.00 90.62 100 TYR A N 1
ATOM 778 C CA . TYR A 1 100 ? -8.679 -0.810 -1.653 1.00 90.62 100 TYR A CA 1
ATOM 779 C C . TYR A 1 100 ? -8.975 -0.020 -0.366 1.00 90.62 100 TYR A C 1
ATOM 781 O O . TYR A 1 100 ? -10.130 0.123 0.041 1.00 90.62 100 TYR A O 1
ATOM 789 N N . LEU A 1 101 ? -7.941 0.569 0.251 1.00 86.81 101 LEU A N 1
ATOM 790 C CA . LEU A 1 101 ? -8.079 1.340 1.491 1.00 86.81 101 LEU A CA 1
ATOM 791 C C . LEU A 1 101 ? -8.990 2.575 1.353 1.00 86.81 101 LEU A C 1
ATOM 793 O O . LEU A 1 101 ? -9.626 2.975 2.332 1.00 86.81 101 LEU A O 1
ATOM 797 N N . THR A 1 102 ? -9.071 3.180 0.164 1.00 84.25 102 THR A N 1
ATOM 798 C CA . THR A 1 102 ? -9.887 4.382 -0.104 1.00 84.25 102 THR A CA 1
ATOM 799 C C . THR A 1 102 ? -11.217 4.120 -0.774 1.00 84.25 102 THR A C 1
ATOM 801 O O . THR A 1 102 ? -12.040 5.035 -0.840 1.00 84.25 102 THR A O 1
ATOM 804 N N . THR A 1 103 ? -11.440 2.909 -1.264 1.00 88.69 103 THR A N 1
ATOM 805 C CA . THR A 1 103 ? -12.669 2.544 -1.962 1.00 88.69 103 THR A CA 1
ATOM 806 C C . THR A 1 103 ? -13.444 1.555 -1.109 1.00 88.69 103 THR A C 1
ATOM 808 O O . THR A 1 103 ? -14.272 1.984 -0.299 1.00 88.69 103 THR A O 1
ATOM 811 N N . ASP A 1 104 ? -13.125 0.270 -1.207 1.00 92.94 104 ASP A N 1
ATOM 812 C CA . ASP A 1 104 ? -13.818 -0.817 -0.519 1.00 92.94 104 ASP A CA 1
ATOM 813 C C . ASP A 1 104 ? -13.760 -0.682 1.012 1.00 92.94 104 ASP A C 1
ATOM 815 O O . ASP A 1 104 ? -14.784 -0.781 1.683 1.00 92.94 104 ASP A O 1
ATOM 819 N N . PHE A 1 105 ? -12.593 -0.353 1.576 1.00 93.25 105 PHE A N 1
ATOM 820 C CA . PHE A 1 105 ? -12.400 -0.256 3.032 1.00 93.25 105 PHE A CA 1
ATOM 821 C C . PHE A 1 105 ? -12.718 1.131 3.615 1.00 93.25 105 PHE A C 1
ATOM 823 O O . PHE A 1 105 ? -12.637 1.347 4.829 1.00 93.25 105 PHE A O 1
ATOM 830 N N . SER A 1 106 ? -13.074 2.106 2.773 1.00 91.81 106 SER A N 1
ATOM 831 C CA . SER A 1 106 ? -13.200 3.520 3.164 1.00 91.81 106 SER A CA 1
ATOM 832 C C . SER A 1 106 ? -14.183 3.753 4.314 1.00 91.81 106 SER A C 1
ATOM 834 O O . SER A 1 106 ? -13.912 4.537 5.229 1.00 91.81 106 SER A O 1
ATOM 836 N N . GLY A 1 107 ? -15.306 3.031 4.319 1.00 94.62 107 GLY A N 1
ATOM 837 C CA . GLY A 1 107 ? -16.297 3.104 5.388 1.00 94.62 107 GLY A CA 1
ATOM 838 C C . GLY A 1 107 ? -15.759 2.585 6.724 1.00 94.62 107 GLY A C 1
ATOM 839 O O . GLY A 1 107 ? -16.031 3.174 7.773 1.00 94.62 107 GLY A O 1
ATOM 840 N N . CYS A 1 108 ? -14.966 1.511 6.707 1.00 95.88 108 CYS A N 1
ATOM 841 C CA . CYS A 1 108 ? -14.326 0.987 7.910 1.00 95.88 108 CYS A CA 1
ATOM 842 C C . CYS A 1 108 ? -13.215 1.919 8.413 1.00 95.88 108 CYS A C 1
ATOM 844 O O . CYS A 1 108 ? -13.183 2.267 9.595 1.00 95.88 108 CYS A O 1
ATOM 846 N N . MET A 1 109 ? -12.365 2.400 7.502 1.00 93.00 109 MET A N 1
ATOM 847 C CA . MET A 1 109 ? -11.315 3.388 7.764 1.00 93.00 109 MET A CA 1
ATOM 848 C C . MET A 1 109 ? -11.863 4.613 8.510 1.00 93.00 109 MET A C 1
ATOM 850 O O . MET A 1 109 ? -11.309 5.019 9.532 1.00 93.00 109 MET A O 1
ATOM 854 N N . GLN A 1 110 ? -12.988 5.174 8.052 1.00 94.19 110 GLN A N 1
ATOM 855 C CA . GLN A 1 110 ? -13.640 6.305 8.716 1.00 94.19 110 GLN A CA 1
ATOM 856 C C . GLN A 1 110 ? -14.068 5.965 10.148 1.00 94.19 110 GLN A C 1
ATOM 858 O O . GLN A 1 110 ? -13.753 6.718 11.068 1.00 94.19 110 GLN A O 1
ATOM 863 N N . LYS A 1 111 ? -14.724 4.816 10.365 1.00 96.12 111 LYS A N 1
ATOM 864 C CA . LYS A 1 111 ? -15.151 4.379 11.707 1.00 96.12 111 LYS A CA 1
ATOM 865 C C . LYS A 1 111 ? -13.966 4.213 12.661 1.00 96.12 111 LYS A C 1
ATOM 867 O O . LYS A 1 111 ? -14.048 4.641 13.811 1.00 96.12 111 LYS A O 1
ATOM 872 N N . LEU A 1 112 ? -12.872 3.611 12.193 1.00 95.31 112 LEU A N 1
ATOM 873 C CA . LEU A 1 112 ? -11.656 3.405 12.984 1.00 95.31 112 LEU A CA 1
ATOM 874 C C . LEU A 1 112 ? -10.974 4.735 13.326 1.00 95.31 112 LEU A C 1
ATOM 876 O O . LEU A 1 112 ? -10.659 4.976 14.492 1.00 95.31 112 LEU A O 1
ATOM 880 N N . ASN A 1 113 ? -10.838 5.633 12.344 1.00 93.00 113 ASN A N 1
ATOM 881 C CA . ASN A 1 113 ? -10.315 6.984 12.551 1.00 93.00 113 ASN A CA 1
ATOM 882 C C . ASN A 1 113 ? -11.150 7.766 13.577 1.00 93.00 113 ASN A C 1
ATOM 884 O O . ASN A 1 113 ? -10.593 8.377 14.485 1.00 93.00 113 ASN A O 1
ATOM 888 N N . SER A 1 114 ? -12.484 7.713 13.483 1.00 95.00 114 SER A N 1
ATOM 889 C CA . SER A 1 114 ? -13.382 8.378 14.437 1.00 95.00 114 SER A CA 1
ATOM 890 C C . SER A 1 114 ? -13.294 7.802 15.849 1.00 95.00 114 SER A C 1
ATOM 892 O O . SER A 1 114 ? -13.519 8.524 16.817 1.00 95.00 114 SER A O 1
ATOM 894 N N . ARG A 1 115 ? -12.959 6.513 15.987 1.00 94.88 115 ARG A N 1
ATOM 895 C CA . ARG A 1 115 ? -12.782 5.871 17.295 1.00 94.88 115 ARG A CA 1
ATOM 896 C C . ARG A 1 115 ? -11.514 6.340 18.010 1.00 94.88 115 ARG A C 1
ATOM 898 O O . ARG A 1 115 ? -11.462 6.251 19.234 1.00 94.88 115 ARG A O 1
ATOM 905 N N . ASN A 1 116 ? -10.521 6.823 17.257 1.00 93.12 116 ASN A N 1
ATOM 906 C CA . ASN A 1 116 ? -9.273 7.397 17.764 1.00 93.12 116 ASN A CA 1
ATOM 907 C C . ASN A 1 116 ? -8.568 6.499 18.807 1.00 93.12 116 ASN A C 1
ATOM 909 O O . ASN A 1 116 ? -8.067 6.972 19.830 1.00 93.12 116 ASN A O 1
ATOM 913 N N . SER A 1 117 ? -8.581 5.180 18.587 1.00 94.69 117 SER A N 1
ATOM 914 C CA . SER A 1 117 ? -7.939 4.219 19.485 1.00 94.69 117 SER A CA 1
ATOM 915 C C . SER A 1 117 ? -6.417 4.306 19.376 1.00 94.69 117 SER A C 1
ATOM 917 O O . SER A 1 117 ? -5.859 4.564 18.311 1.00 94.69 117 SER A O 1
ATOM 919 N N . GLN A 1 118 ? -5.719 4.028 20.478 1.00 92.69 118 GLN A N 1
ATOM 920 C CA . GLN A 1 118 ? -4.254 4.010 20.472 1.00 92.69 118 GLN A CA 1
ATOM 921 C C . GLN A 1 118 ? -3.692 2.953 19.513 1.00 92.69 118 GLN A C 1
ATOM 923 O O . GLN A 1 118 ? -2.680 3.205 18.868 1.00 92.69 118 GLN A O 1
ATOM 928 N N . CYS A 1 119 ? -4.344 1.792 19.384 1.00 91.50 119 CYS A N 1
ATOM 929 C CA . CYS A 1 119 ? -3.901 0.764 18.446 1.00 91.50 119 CYS A CA 1
ATOM 930 C C . CYS A 1 119 ? -3.969 1.270 17.001 1.00 91.50 119 CYS A C 1
ATOM 932 O O . CYS A 1 119 ? -2.941 1.313 16.330 1.00 91.50 119 CYS A O 1
ATOM 934 N N . TRP A 1 120 ? -5.147 1.695 16.534 1.00 92.12 120 TRP A N 1
ATOM 935 C CA . TRP A 1 120 ? -5.318 2.161 15.163 1.00 92.12 120 TRP A CA 1
ATOM 936 C C . TRP A 1 120 ? -4.443 3.371 14.847 1.00 92.12 120 TRP A C 1
ATOM 938 O O . TRP A 1 120 ? -3.740 3.382 13.838 1.00 92.12 120 TRP A O 1
ATOM 948 N N . MET A 1 121 ? -4.430 4.378 15.722 1.00 89.81 121 MET A N 1
ATOM 949 C CA . MET A 1 121 ? -3.702 5.620 15.459 1.00 89.81 121 MET A CA 1
ATOM 950 C C . MET A 1 121 ? -2.192 5.403 15.370 1.00 89.81 121 MET A C 1
ATOM 952 O O . MET A 1 121 ? -1.561 5.958 14.470 1.00 89.81 121 MET A O 1
ATOM 956 N N . ASN A 1 122 ? -1.636 4.537 16.221 1.00 87.12 122 ASN A N 1
ATOM 957 C CA . ASN A 1 122 ? -0.203 4.233 16.232 1.00 87.12 122 ASN A CA 1
ATOM 958 C C . ASN A 1 122 ? 0.188 3.131 15.238 1.00 87.12 122 ASN A C 1
ATOM 960 O O . ASN A 1 122 ? 1.375 2.892 15.023 1.00 87.12 122 ASN A O 1
ATOM 964 N N . TYR A 1 123 ? -0.783 2.446 14.635 1.00 86.94 123 TYR A N 1
ATOM 965 C CA . TYR A 1 123 ? -0.504 1.400 13.667 1.00 86.94 123 TYR A CA 1
ATOM 966 C C . TYR A 1 123 ? 0.080 1.981 12.377 1.00 86.94 123 TYR A C 1
ATOM 968 O O . TYR A 1 123 ? -0.533 2.824 11.717 1.00 86.94 123 TYR A O 1
ATOM 976 N N . VAL A 1 124 ? 1.248 1.480 11.991 1.00 80.50 124 VAL A N 1
ATOM 977 C CA . VAL A 1 124 ? 1.900 1.764 10.714 1.00 80.50 124 VAL A CA 1
ATOM 978 C C . VAL A 1 124 ? 2.077 0.423 9.997 1.00 80.50 124 VAL A C 1
ATOM 980 O O . VAL A 1 124 ? 2.694 -0.469 10.582 1.00 80.50 124 VAL A O 1
ATOM 983 N N . PRO A 1 125 ? 1.540 0.251 8.774 1.00 73.75 125 PRO A N 1
ATOM 984 C CA . PRO A 1 125 ? 1.785 -0.930 7.959 1.00 73.75 125 PRO A CA 1
ATOM 985 C C . PRO A 1 125 ? 3.291 -1.071 7.750 1.00 73.75 125 PRO A C 1
ATOM 987 O O . PRO A 1 125 ? 3.944 -0.157 7.242 1.00 73.75 125 PRO A O 1
ATOM 990 N N . VAL A 1 126 ? 3.862 -2.174 8.228 1.00 65.38 126 VAL A N 1
ATOM 991 C CA . VAL A 1 126 ? 5.307 -2.399 8.162 1.00 65.38 126 VAL A CA 1
ATOM 992 C C . VAL A 1 126 ? 5.627 -3.022 6.807 1.00 65.38 126 VAL A C 1
ATOM 994 O O . VAL A 1 126 ? 5.141 -4.107 6.503 1.00 65.38 126 VAL A O 1
ATOM 997 N N . ASN A 1 127 ? 6.465 -2.365 6.007 1.00 54.56 127 ASN A N 1
ATOM 998 C CA . ASN A 1 127 ? 7.034 -2.970 4.805 1.00 54.56 127 ASN A CA 1
ATOM 999 C C . ASN A 1 127 ? 8.230 -3.849 5.210 1.00 54.56 127 ASN A C 1
ATOM 1001 O O . ASN A 1 127 ? 9.288 -3.315 5.527 1.00 54.56 127 ASN A O 1
ATOM 1005 N N . GLY A 1 128 ? 8.065 -5.175 5.180 1.00 51.50 128 GLY A N 1
ATOM 1006 C CA . GLY A 1 128 ? 9.167 -6.147 5.262 1.00 51.50 128 GLY A CA 1
ATOM 1007 C C . GLY A 1 128 ? 9.776 -6.404 6.655 1.00 51.50 128 GLY A C 1
ATOM 1008 O O . GLY A 1 128 ? 9.843 -5.535 7.517 1.00 51.50 128 GLY A O 1
ATOM 1009 N N . ASP A 1 129 ? 10.215 -7.651 6.846 1.00 48.72 129 ASP A N 1
ATOM 1010 C CA . ASP A 1 129 ? 10.998 -8.264 7.941 1.00 48.72 129 ASP A CA 1
ATOM 1011 C C . ASP A 1 129 ? 10.379 -8.458 9.341 1.00 48.72 129 ASP A C 1
ATOM 1013 O O . ASP A 1 129 ? 10.823 -9.350 10.068 1.00 48.72 129 ASP A O 1
ATOM 1017 N N . PHE A 1 130 ? 9.308 -7.756 9.729 1.00 55.59 130 PHE A N 1
ATOM 1018 C CA . PHE A 1 130 ? 8.663 -7.959 11.044 1.00 55.59 130 PHE A CA 1
ATOM 1019 C C . PHE A 1 130 ? 7.305 -8.670 10.954 1.00 55.59 130 PHE A C 1
ATOM 1021 O O . PHE A 1 130 ? 6.261 -8.103 11.279 1.00 55.59 130 PHE A O 1
ATOM 1028 N N . CYS A 1 131 ? 7.317 -9.955 10.581 1.00 64.12 131 CYS A N 1
ATOM 1029 C CA . CYS A 1 131 ? 6.108 -10.790 10.487 1.00 64.12 131 CYS A CA 1
ATOM 1030 C C . CYS A 1 131 ? 5.279 -10.830 11.787 1.00 64.12 131 CYS A C 1
ATOM 1032 O O . CYS A 1 131 ? 4.061 -10.982 11.744 1.00 64.12 131 CYS A O 1
ATOM 1034 N N . SER A 1 132 ? 5.916 -10.686 12.954 1.00 64.94 132 SER A N 1
ATOM 1035 C CA . SER A 1 132 ? 5.255 -10.826 14.258 1.00 64.94 132 SER A CA 1
ATOM 1036 C C . SER A 1 132 ? 4.343 -9.656 14.643 1.00 64.94 132 SER A C 1
ATOM 1038 O O . SER A 1 132 ? 3.569 -9.804 15.584 1.00 64.94 132 SER A O 1
ATOM 1040 N N . ASN A 1 133 ? 4.398 -8.522 13.932 1.00 72.94 133 ASN A N 1
ATOM 1041 C CA . ASN A 1 133 ? 3.647 -7.306 14.277 1.00 72.94 133 ASN A CA 1
ATOM 1042 C C . ASN A 1 133 ? 3.006 -6.606 13.065 1.00 72.94 133 ASN A C 1
ATOM 1044 O O . ASN A 1 133 ? 2.631 -5.437 13.167 1.00 72.94 133 ASN A O 1
ATOM 1048 N N . VAL A 1 134 ? 2.832 -7.310 11.938 1.00 79.50 134 VAL A N 1
ATOM 1049 C CA . VAL A 1 134 ? 2.234 -6.758 10.698 1.00 79.50 134 VAL A CA 1
ATOM 1050 C C . VAL A 1 134 ? 0.867 -6.112 10.948 1.00 79.50 134 VAL A C 1
ATOM 1052 O O . VAL A 1 134 ? 0.514 -5.140 10.291 1.00 79.50 134 VAL A O 1
ATOM 1055 N N . PHE A 1 135 ? 0.126 -6.590 11.951 1.00 87.25 135 PHE A N 1
ATOM 1056 C CA . PHE A 1 135 ? -1.199 -6.087 12.335 1.00 87.25 135 PHE A CA 1
ATOM 1057 C C . PHE A 1 135 ? -1.212 -5.441 13.725 1.00 87.25 135 PHE A C 1
ATOM 1059 O O . PHE A 1 135 ? -2.186 -5.542 14.480 1.00 87.25 135 PHE A O 1
ATOM 1066 N N . GLY A 1 136 ? -0.100 -4.792 14.069 1.00 82.69 136 GLY A N 1
ATOM 1067 C CA . GLY A 1 136 ? 0.109 -4.152 15.357 1.00 82.69 136 GLY A CA 1
ATOM 1068 C C . GLY A 1 136 ? 0.445 -5.141 16.472 1.00 82.69 136 GLY A C 1
ATOM 1069 O O . GLY A 1 136 ? 0.274 -6.358 16.355 1.00 82.69 136 GLY A O 1
ATOM 1070 N N . TYR A 1 137 ? 0.923 -4.587 17.583 1.00 82.12 137 TYR A N 1
ATOM 1071 C CA . TYR A 1 137 ? 1.265 -5.353 18.776 1.00 82.12 137 TYR A CA 1
ATOM 1072 C C . TYR A 1 137 ? 0.060 -6.176 19.259 1.00 82.12 137 TYR A C 1
ATOM 1074 O O . TYR A 1 137 ? -1.059 -5.662 19.344 1.00 82.12 137 TYR A O 1
ATOM 1082 N N . ASN A 1 138 ? 0.279 -7.460 19.557 1.00 84.81 138 ASN A N 1
ATOM 1083 C CA . ASN A 1 138 ? -0.760 -8.412 19.976 1.00 84.81 138 ASN A CA 1
ATOM 1084 C C . ASN A 1 138 ? -1.965 -8.512 19.019 1.00 84.81 138 ASN A C 1
ATOM 1086 O O . ASN A 1 138 ? -3.080 -8.794 19.462 1.00 84.81 138 ASN A O 1
ATOM 1090 N N . TYR A 1 139 ? -1.767 -8.285 17.714 1.00 87.50 139 TYR A N 1
ATOM 1091 C CA . TYR A 1 139 ? -2.839 -8.319 16.709 1.00 87.50 139 TYR A CA 1
ATOM 1092 C C . TYR A 1 139 ? -3.981 -7.337 17.009 1.00 87.50 139 TYR A C 1
ATOM 1094 O O . TYR A 1 139 ? -5.149 -7.609 16.706 1.00 87.50 139 TYR A O 1
ATOM 1102 N N . CYS A 1 140 ? -3.673 -6.200 17.636 1.00 91.62 140 CYS A N 1
ATOM 1103 C CA . CYS A 1 140 ? -4.700 -5.255 18.059 1.00 91.62 140 CYS A CA 1
ATOM 1104 C C . CYS A 1 140 ? -5.521 -4.725 16.868 1.00 91.62 140 CYS A C 1
ATOM 1106 O O . CYS A 1 140 ? -6.737 -4.589 16.995 1.00 91.62 140 CYS A O 1
ATOM 1108 N N . VAL A 1 141 ? -4.907 -4.541 15.689 1.00 93.19 141 VAL A N 1
ATOM 1109 C CA . VAL A 1 141 ? -5.597 -4.046 14.483 1.00 93.19 141 VAL A CA 1
ATOM 1110 C C . VAL A 1 141 ? -6.645 -5.045 14.014 1.00 93.19 141 VAL A C 1
ATOM 1112 O O . VAL A 1 141 ? -7.775 -4.661 13.726 1.00 93.19 141 VAL A O 1
ATOM 1115 N N . ARG A 1 142 ? -6.317 -6.343 14.023 1.00 94.00 142 ARG A N 1
ATOM 1116 C CA . ARG A 1 142 ? -7.282 -7.407 13.715 1.00 94.00 142 ARG A CA 1
ATOM 1117 C C . ARG A 1 142 ? -8.503 -7.314 14.620 1.00 94.00 142 ARG A C 1
ATOM 1119 O O . ARG A 1 142 ? -9.634 -7.314 14.142 1.00 94.00 142 ARG A O 1
ATOM 1126 N N . SER A 1 143 ? -8.269 -7.270 15.929 1.00 94.88 143 SER A N 1
ATOM 1127 C CA . SER A 1 143 ? -9.342 -7.244 16.923 1.00 94.88 143 SER A CA 1
ATOM 1128 C C . SER A 1 143 ? -10.210 -5.989 16.788 1.00 94.88 143 SER A C 1
ATOM 1130 O O . SER A 1 143 ? -11.433 -6.076 16.895 1.00 94.88 143 SER A O 1
ATOM 1132 N N . GLU A 1 144 ? -9.602 -4.835 16.505 1.00 95.94 144 GLU A N 1
ATOM 1133 C CA . GLU A 1 144 ? -10.327 -3.582 16.288 1.00 95.94 144 GLU A CA 1
ATOM 1134 C C . GLU A 1 144 ? -11.146 -3.588 14.996 1.00 95.94 144 GLU A C 1
ATOM 1136 O O . GLU A 1 144 ? -12.327 -3.248 15.050 1.00 95.94 144 GLU A O 1
ATOM 1141 N N . ILE A 1 145 ? -10.584 -4.029 13.865 1.00 97.25 145 ILE A N 1
ATOM 1142 C CA . ILE A 1 145 ? -11.323 -4.112 12.595 1.00 97.25 145 ILE A CA 1
ATOM 1143 C C . ILE A 1 145 ? -12.510 -5.069 12.734 1.00 97.25 145 ILE A C 1
ATOM 1145 O O . ILE A 1 145 ? -13.633 -4.704 12.389 1.00 97.25 145 ILE A O 1
ATOM 1149 N N . ILE A 1 146 ? -12.305 -6.261 13.307 1.00 97.88 146 ILE A N 1
ATOM 1150 C CA . ILE A 1 146 ? -13.397 -7.221 13.530 1.00 97.88 146 ILE A CA 1
ATOM 1151 C C . ILE A 1 146 ? -14.476 -6.613 14.433 1.00 97.88 146 ILE A C 1
ATOM 1153 O O . ILE A 1 146 ? -15.661 -6.743 14.137 1.00 97.88 146 ILE A O 1
ATOM 1157 N N . GLY A 1 147 ? -14.084 -5.934 15.515 1.00 97.56 147 GLY A N 1
ATOM 1158 C CA . GLY A 1 147 ? -15.029 -5.348 16.464 1.00 97.56 147 GLY A CA 1
ATOM 1159 C C . GLY A 1 147 ? -15.808 -4.144 15.926 1.00 97.56 147 GLY A C 1
ATOM 1160 O O . GLY A 1 147 ? -16.930 -3.909 16.365 1.00 97.56 147 GLY A O 1
ATOM 1161 N N . VAL A 1 148 ? -15.233 -3.371 15.000 1.00 97.81 148 VAL A N 1
ATOM 1162 C CA . VAL A 1 148 ? -15.835 -2.127 14.480 1.00 97.81 148 VAL A CA 1
ATOM 1163 C C . VAL A 1 148 ? -16.544 -2.339 13.142 1.00 97.81 148 VAL A C 1
ATOM 1165 O O . VAL A 1 148 ? -17.581 -1.726 12.879 1.00 97.81 148 VAL A O 1
ATOM 1168 N N . CYS A 1 149 ? -15.987 -3.190 12.288 1.00 98.06 149 CYS A N 1
ATOM 1169 C CA . CYS A 1 149 ? -16.389 -3.334 10.891 1.00 98.06 149 CYS A CA 1
ATOM 1170 C C . CYS A 1 149 ? -16.798 -4.767 10.530 1.00 98.06 149 CYS A C 1
ATOM 1172 O O . CYS A 1 149 ? -17.547 -4.968 9.579 1.00 98.06 149 CYS A O 1
ATOM 1174 N N . GLY A 1 150 ? -16.372 -5.757 11.318 1.00 97.94 150 GLY A N 1
ATOM 1175 C CA . GLY A 1 150 ? -16.730 -7.158 11.136 1.00 97.94 150 GLY A CA 1
ATOM 1176 C C . GLY A 1 150 ? -15.637 -7.997 10.474 1.00 97.94 150 GLY A C 1
ATOM 1177 O O . GLY A 1 150 ? -14.590 -7.515 10.044 1.00 97.94 150 GLY A O 1
ATOM 1178 N N . GLN A 1 151 ? -15.891 -9.304 10.412 1.00 97.75 151 GLN A N 1
ATOM 1179 C CA . GLN A 1 151 ? -14.915 -10.299 9.959 1.00 97.75 151 GLN A CA 1
ATOM 1180 C C . GLN A 1 151 ? -14.528 -10.150 8.478 1.00 97.75 151 GLN A C 1
ATOM 1182 O O . GLN A 1 151 ? -13.382 -10.420 8.132 1.00 97.75 151 GLN A O 1
ATOM 1187 N N . GLN A 1 152 ? -15.461 -9.748 7.609 1.00 97.00 152 GLN A N 1
ATOM 1188 C CA . GLN A 1 152 ? -15.203 -9.622 6.167 1.00 97.00 152 GLN A CA 1
ATOM 1189 C C . GLN A 1 152 ? -14.264 -8.454 5.851 1.00 97.00 152 GLN A C 1
ATOM 1191 O O . GLN A 1 152 ? -13.308 -8.619 5.105 1.00 97.00 152 GLN A O 1
ATOM 1196 N N . GLU A 1 153 ? -14.473 -7.315 6.509 1.00 97.25 153 GLU A N 1
ATOM 1197 C CA . GLU A 1 153 ? -13.612 -6.130 6.396 1.00 97.25 153 GLU A CA 1
ATOM 1198 C C . GLU A 1 153 ? -12.177 -6.431 6.843 1.00 97.25 153 GLU A C 1
ATOM 1200 O O . GLU A 1 153 ? -11.211 -5.998 6.220 1.00 97.25 153 GLU A O 1
ATOM 1205 N N . TRP A 1 154 ? -12.026 -7.253 7.886 1.00 95.88 154 TRP A N 1
ATOM 1206 C CA . TRP A 1 154 ? -10.719 -7.755 8.303 1.00 95.88 154 TRP A CA 1
ATOM 1207 C C . TRP A 1 154 ? -10.051 -8.632 7.239 1.00 95.88 154 TRP A C 1
ATOM 1209 O O . TRP A 1 154 ? -8.852 -8.492 7.011 1.00 95.88 154 TRP A O 1
ATOM 1219 N N . ILE A 1 155 ? -10.799 -9.542 6.610 1.00 95.62 155 ILE A N 1
ATOM 1220 C CA . ILE A 1 155 ? -10.258 -10.425 5.569 1.00 95.62 155 ILE A CA 1
ATOM 1221 C C . ILE A 1 155 ? -9.728 -9.589 4.405 1.00 95.62 155 ILE A C 1
ATOM 1223 O O . ILE A 1 155 ? -8.566 -9.743 4.047 1.00 95.62 155 ILE A O 1
ATOM 1227 N N . GLY A 1 156 ? -10.529 -8.656 3.887 1.00 94.25 156 GLY A N 1
ATOM 1228 C CA . GLY A 1 156 ? -10.094 -7.808 2.780 1.00 94.25 156 GLY A CA 1
ATOM 1229 C C . GLY A 1 156 ? -8.904 -6.917 3.150 1.00 94.25 156 GLY A C 1
ATOM 1230 O O . GLY A 1 156 ? -7.951 -6.836 2.385 1.00 94.25 156 GLY A O 1
ATOM 1231 N N . PHE A 1 157 ? -8.887 -6.336 4.359 1.00 92.69 157 PHE A N 1
ATOM 1232 C CA . PHE A 1 157 ? -7.737 -5.561 4.840 1.00 92.69 157 PHE A CA 1
ATOM 1233 C C . PHE A 1 157 ? -6.454 -6.401 4.910 1.00 92.69 157 PHE A C 1
ATOM 1235 O O . PHE A 1 157 ? -5.408 -5.967 4.437 1.00 92.69 157 PHE A O 1
ATOM 1242 N N . ARG A 1 158 ? -6.531 -7.607 5.486 1.00 91.25 158 ARG A N 1
ATOM 1243 C CA . ARG A 1 158 ? -5.397 -8.533 5.612 1.00 91.25 158 ARG A CA 1
ATOM 1244 C C . ARG A 1 158 ? -4.857 -8.959 4.250 1.00 91.25 158 ARG A C 1
ATOM 1246 O O . ARG A 1 158 ? -3.655 -9.099 4.110 1.00 91.25 158 ARG A O 1
ATOM 1253 N N . ASP A 1 159 ? -5.732 -9.206 3.283 1.00 90.44 159 ASP A N 1
ATOM 1254 C CA . ASP A 1 159 ? -5.337 -9.793 2.000 1.00 90.44 159 ASP A CA 1
ATOM 1255 C C . ASP A 1 159 ? -4.624 -8.786 1.080 1.00 90.44 159 ASP A C 1
ATOM 1257 O O . ASP A 1 159 ? -3.945 -9.197 0.140 1.00 90.44 159 ASP A O 1
ATOM 1261 N N . VAL A 1 160 ? -4.740 -7.484 1.367 1.00 85.94 160 VAL A N 1
ATOM 1262 C CA . VAL A 1 160 ? -4.023 -6.415 0.653 1.00 85.94 160 VAL A CA 1
ATOM 1263 C C . VAL A 1 160 ? -2.885 -5.783 1.463 1.00 85.94 160 VAL A C 1
ATOM 1265 O O . VAL A 1 160 ? -2.216 -4.892 0.944 1.00 85.94 160 VAL A O 1
ATOM 1268 N N . SER A 1 161 ? -2.685 -6.181 2.723 1.00 78.12 161 SER A N 1
ATOM 1269 C CA . SER A 1 161 ? -1.634 -5.649 3.611 1.00 78.12 161 SER A CA 1
ATOM 1270 C C . SER A 1 161 ? -0.453 -6.603 3.699 1.00 78.12 161 SER A C 1
ATOM 1272 O O . SER A 1 161 ? 0.690 -6.107 3.634 1.00 78.12 161 SER A O 1
#

pLDDT: mean 79.19, std 15.46, range [37.34, 98.06]